Protein AF-J9EAY8-F1 (afdb_monomer_lite)

Organism: Wuchereria bancrofti (NCBI:txid6293)

Sequence (145 aa):
MPLPLFGKSHKSPPDIVKNLKDSLTQLEKLERGDKKNEKVAEEVSKSLQAIKSIIYGQESQEPHLEQVAQLAQESYNSSILPMLIQNLIKLDFEAKKDVAQIFNNLLRRQIGTRSPTVEYVHTRPQILEALVKGLASDVYLVKQY

Secondary structure (DSSP, 8-state):
-PPP--------HHHHHHHHHHHHHHHHHSPTT-HHHHHHHHHHHHHHHHHHHHHH-BTTB---HHHHHHHHHHHHHTTHHHHHHHHGGGS-HHHHHHHHHHHHHHHH--BTTB-HHHHHHHT-THHHHHHHHHHHHHHHHHTT-

InterPro domains:
  IPR011989 Armadillo-like helical [G3DSA:1.25.10.10] (3-142)
  IPR013878 Mo25-like [PF08569] (5-137)
  IPR013878 Mo25-like [PTHR10182] (1-136)
  IPR016024 Armadillo-type fold [SSF48371] (11-137)

pLDDT: mean 83.82, std 15.69, range [39.22, 96.5]

Radius of gyration: 16.79 Å; chains: 1; bounding box: 55×50×38 Å

Foldseek 3Di:
DDDDPPDDPLQALLRLLVQLLVLLVVLVPDDPPPPVLVVSLVSNLVSLVSLCCQLQPDPPDGHDPVSPVVNLVSCLVSVVLQSCLVSVVSHDPVSNVSSVVSLVSLQPDDDVPDNVSVVSCVVPVVSVVSVVVVVVVVVVVVVVD

Structure (mmCIF, N/CA/C/O backbone):
data_AF-J9EAY8-F1
#
_entry.id   AF-J9EAY8-F1
#
loop_
_atom_site.group_PDB
_atom_site.id
_atom_site.type_symbol
_atom_site.label_atom_id
_atom_site.label_alt_id
_atom_site.label_comp_id
_atom_site.label_asym_id
_atom_site.label_entity_id
_atom_site.label_seq_id
_atom_site.pdbx_PDB_ins_code
_atom_site.Cartn_x
_atom_site.Cartn_y
_atom_site.Cartn_z
_atom_site.occupancy
_atom_site.B_iso_or_equiv
_atom_site.auth_seq_id
_atom_site.auth_comp_id
_atom_site.auth_asym_id
_atom_site.auth_atom_id
_atom_site.pdbx_PDB_model_num
ATOM 1 N N . MET A 1 1 ? 22.462 34.958 6.069 1.00 42.91 1 MET A N 1
ATOM 2 C CA . MET A 1 1 ? 21.817 33.862 6.825 1.00 42.91 1 MET A CA 1
ATOM 3 C C . MET A 1 1 ? 20.686 33.317 5.969 1.00 42.91 1 MET A C 1
ATOM 5 O O . MET A 1 1 ? 19.842 34.129 5.606 1.00 42.91 1 MET A O 1
ATOM 9 N N . PRO A 1 2 ? 20.659 32.034 5.572 1.00 49.31 2 PRO A N 1
ATOM 10 C CA . PRO A 1 2 ? 19.487 31.502 4.897 1.00 49.31 2 PRO A CA 1
ATOM 11 C C . PRO A 1 2 ? 18.395 31.200 5.934 1.00 49.31 2 PRO A C 1
ATOM 13 O O . PRO A 1 2 ? 18.673 30.696 7.021 1.00 49.31 2 PRO A O 1
ATOM 16 N N . LEU A 1 3 ? 17.167 31.586 5.594 1.00 44.06 3 LEU A N 1
ATOM 17 C CA . LEU A 1 3 ? 15.944 31.369 6.366 1.00 44.06 3 LEU A CA 1
ATOM 18 C C . LEU A 1 3 ? 15.599 29.867 6.449 1.00 44.06 3 LEU A C 1
ATOM 20 O O . LEU A 1 3 ? 15.957 29.116 5.538 1.00 44.06 3 LEU A O 1
ATOM 24 N N . PRO A 1 4 ? 14.874 29.416 7.490 1.00 47.62 4 PRO A N 1
ATOM 25 C CA . PRO A 1 4 ? 14.458 28.026 7.598 1.00 47.62 4 PRO A CA 1
ATOM 26 C C . PRO A 1 4 ? 13.409 27.709 6.528 1.00 47.62 4 PRO A C 1
ATOM 28 O O . PRO A 1 4 ? 12.309 28.263 6.523 1.00 47.62 4 PRO A O 1
ATOM 31 N N . LEU A 1 5 ? 13.754 26.794 5.623 1.00 48.00 5 LEU A N 1
ATOM 32 C CA . LEU A 1 5 ? 12.827 26.192 4.672 1.00 48.00 5 LEU A CA 1
ATOM 33 C C . LEU A 1 5 ? 11.891 25.247 5.436 1.00 48.00 5 LEU A C 1
ATOM 35 O O . LEU A 1 5 ? 12.209 24.078 5.645 1.00 48.00 5 LEU A O 1
ATOM 39 N N . PHE A 1 6 ? 10.716 25.737 5.830 1.00 50.56 6 PHE A N 1
ATOM 40 C CA . PHE A 1 6 ? 9.579 24.883 6.180 1.00 50.56 6 PHE A CA 1
ATOM 41 C C . PHE A 1 6 ? 9.023 24.234 4.901 1.00 50.56 6 PHE A C 1
ATOM 43 O O . PHE A 1 6 ? 7.939 24.559 4.421 1.00 50.56 6 PHE A O 1
ATOM 50 N N . GLY A 1 7 ? 9.803 23.331 4.307 1.00 40.72 7 GLY A N 1
ATOM 51 C CA . GLY A 1 7 ? 9.331 22.424 3.272 1.00 40.72 7 GLY A CA 1
ATOM 52 C C . GLY A 1 7 ? 8.513 21.321 3.932 1.00 40.72 7 GLY A C 1
ATOM 53 O O . GLY A 1 7 ? 8.999 20.658 4.847 1.00 40.72 7 GLY A O 1
ATOM 54 N N . LYS A 1 8 ? 7.266 21.133 3.487 1.00 48.69 8 LYS A N 1
ATOM 55 C CA . LYS A 1 8 ? 6.441 19.961 3.817 1.00 48.69 8 LYS A CA 1
ATOM 56 C C . LYS A 1 8 ? 7.335 18.719 3.732 1.00 48.69 8 LYS A C 1
ATOM 58 O O . LYS A 1 8 ? 7.921 18.485 2.682 1.00 48.69 8 LYS A O 1
ATOM 63 N N . SER A 1 9 ? 7.489 17.983 4.834 1.00 46.47 9 SER A N 1
ATOM 64 C CA . SER A 1 9 ? 8.335 16.785 4.889 1.00 46.47 9 SER A CA 1
ATOM 65 C C . SER A 1 9 ? 7.990 15.864 3.712 1.00 46.47 9 SER A C 1
ATOM 67 O O . SER A 1 9 ? 6.915 15.262 3.686 1.00 46.47 9 SER A O 1
ATOM 69 N N . HIS A 1 10 ? 8.872 15.802 2.710 1.00 61.12 10 HIS A N 1
ATOM 70 C CA . HIS A 1 10 ? 8.763 14.850 1.611 1.00 61.12 10 HIS A CA 1
ATOM 71 C C . HIS A 1 10 ? 9.102 13.480 2.193 1.00 61.12 10 HIS A C 1
ATOM 73 O O . HIS A 1 10 ? 10.269 13.113 2.317 1.00 61.12 10 HIS A O 1
ATOM 79 N N . LYS A 1 11 ? 8.075 12.751 2.635 1.00 78.38 11 LYS A N 1
ATOM 80 C CA . LYS A 1 11 ? 8.241 11.377 3.108 1.00 78.38 11 LYS A CA 1
ATOM 81 C C . LYS A 1 11 ? 8.696 10.505 1.941 1.00 78.38 11 LYS A C 1
ATOM 83 O O . LYS A 1 11 ? 8.137 10.599 0.848 1.00 78.38 11 LYS A O 1
ATOM 88 N N . SER A 1 12 ? 9.702 9.667 2.174 1.00 89.81 12 SER A N 1
ATOM 89 C CA . SER A 1 12 ? 10.170 8.720 1.164 1.00 89.81 12 SER A CA 1
ATOM 90 C C . SER A 1 12 ? 9.121 7.617 0.926 1.00 89.81 12 SER A C 1
ATOM 92 O O . SER A 1 12 ? 8.299 7.361 1.814 1.00 89.81 12 SER A O 1
ATOM 94 N N . PRO A 1 13 ? 9.119 6.931 -0.235 1.00 93.00 13 PRO A N 1
ATOM 95 C CA . PRO A 1 13 ? 8.199 5.818 -0.467 1.00 93.00 13 PRO A CA 1
ATOM 96 C C . PRO A 1 13 ? 8.237 4.733 0.630 1.00 93.00 13 PRO A C 1
ATOM 98 O O . PRO A 1 13 ? 7.159 4.335 1.080 1.00 93.00 13 PRO A O 1
ATOM 101 N N . PRO A 1 14 ? 9.413 4.302 1.141 1.00 93.50 14 PRO A N 1
ATOM 102 C CA . PRO A 1 14 ? 9.484 3.382 2.278 1.00 93.50 14 PRO A CA 1
ATOM 103 C C . PRO A 1 14 ? 8.800 3.913 3.542 1.00 93.50 14 PRO A C 1
ATOM 105 O O . PRO A 1 14 ? 8.065 3.174 4.196 1.00 93.50 14 PRO A O 1
ATOM 108 N N . ASP A 1 15 ? 8.979 5.197 3.870 1.00 94.19 15 ASP A N 1
ATOM 109 C CA . ASP A 1 15 ? 8.344 5.798 5.049 1.00 94.19 15 ASP A CA 1
ATOM 110 C C . ASP A 1 15 ? 6.821 5.834 4.911 1.00 94.19 15 ASP A C 1
ATOM 112 O O . ASP A 1 15 ? 6.093 5.606 5.878 1.00 94.19 15 ASP A O 1
ATOM 116 N N . ILE A 1 16 ? 6.321 6.129 3.708 1.00 94.75 16 ILE A N 1
ATOM 117 C CA . ILE A 1 16 ? 4.883 6.142 3.423 1.00 94.75 16 ILE A CA 1
ATOM 118 C C . ILE A 1 16 ? 4.308 4.732 3.566 1.00 94.75 16 ILE A C 1
ATOM 120 O O . ILE A 1 16 ? 3.293 4.560 4.239 1.00 94.75 16 ILE A O 1
ATOM 124 N N . VAL A 1 17 ? 4.973 3.724 2.995 1.00 95.94 17 VAL A N 1
ATOM 125 C CA . VAL A 1 17 ? 4.545 2.320 3.091 1.00 95.94 17 VAL A CA 1
ATOM 126 C C . VAL A 1 17 ? 4.564 1.831 4.535 1.00 95.94 17 VAL A C 1
ATOM 128 O O . VAL A 1 17 ? 3.608 1.192 4.972 1.00 95.94 17 VAL A O 1
ATOM 131 N N . LYS A 1 18 ? 5.607 2.168 5.296 1.00 95.44 18 LYS A N 1
ATOM 132 C CA . LYS A 1 18 ? 5.701 1.828 6.717 1.00 95.44 18 LYS A CA 1
ATO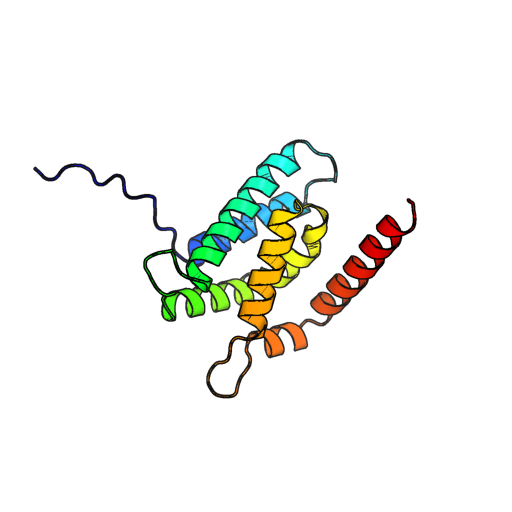M 133 C C . LYS A 1 18 ? 4.561 2.454 7.520 1.00 95.44 18 LYS A C 1
ATOM 135 O O . LYS A 1 18 ? 3.861 1.734 8.224 1.00 95.44 18 LYS A O 1
ATOM 140 N N . ASN A 1 19 ? 4.329 3.758 7.359 1.00 95.25 19 ASN A N 1
ATOM 141 C CA . ASN A 1 19 ? 3.233 4.450 8.045 1.00 95.25 19 ASN A CA 1
ATOM 142 C C . ASN A 1 19 ? 1.876 3.829 7.692 1.00 95.25 19 ASN A C 1
ATOM 144 O O . ASN A 1 19 ? 1.075 3.557 8.580 1.00 95.25 19 ASN A O 1
ATOM 148 N N . LEU A 1 20 ? 1.640 3.543 6.406 1.00 96.50 20 LEU A N 1
ATOM 149 C CA . LEU A 1 20 ? 0.414 2.891 5.960 1.00 96.50 20 LEU A CA 1
ATOM 150 C C . LEU A 1 20 ? 0.243 1.510 6.605 1.00 96.50 20 LEU A C 1
ATOM 152 O O . LEU A 1 20 ? -0.845 1.186 7.075 1.00 96.50 20 LEU A O 1
ATOM 156 N N . LYS A 1 21 ? 1.306 0.701 6.657 1.00 96.44 21 LYS A N 1
ATOM 157 C CA . LYS A 1 21 ? 1.283 -0.616 7.305 1.00 96.44 21 LYS A CA 1
ATOM 158 C C . LYS A 1 21 ? 0.926 -0.513 8.784 1.00 96.44 21 LYS A C 1
ATOM 160 O O . LYS A 1 21 ? 0.098 -1.289 9.265 1.00 96.44 21 LYS A O 1
ATOM 165 N N . ASP A 1 22 ? 1.534 0.431 9.494 1.00 96.06 22 ASP A N 1
ATOM 166 C CA . ASP A 1 22 ? 1.299 0.636 10.921 1.00 96.06 22 ASP A CA 1
ATOM 167 C C . ASP A 1 22 ? -0.158 1.051 11.174 1.00 96.06 22 ASP A C 1
ATOM 169 O O . ASP A 1 22 ? -0.823 0.448 12.021 1.00 96.06 22 ASP A O 1
ATOM 173 N N . SER A 1 23 ? -0.697 1.993 10.390 1.00 95.75 23 SER A N 1
ATOM 174 C CA . SER A 1 23 ? -2.107 2.397 10.483 1.00 95.75 23 SER A CA 1
ATOM 175 C C . SER A 1 23 ? -3.060 1.253 10.114 1.00 95.75 23 SER A C 1
ATOM 177 O O . SER A 1 23 ? -4.040 1.036 10.819 1.00 95.75 23 SER A O 1
ATOM 179 N N . LEU A 1 24 ? -2.770 0.452 9.081 1.00 95.00 24 LEU A N 1
ATOM 180 C CA . LEU A 1 24 ? -3.599 -0.709 8.719 1.00 95.00 24 LEU A CA 1
ATOM 181 C C . LEU A 1 24 ? -3.586 -1.799 9.795 1.00 95.00 24 LEU A C 1
ATOM 183 O O . LEU A 1 24 ? -4.626 -2.378 10.092 1.00 95.00 24 LEU A O 1
ATOM 187 N N . THR A 1 25 ? -2.433 -2.046 10.417 1.00 94.69 25 THR A N 1
ATOM 188 C CA . THR A 1 25 ? -2.302 -3.013 11.519 1.00 94.69 25 THR A CA 1
ATOM 189 C C . THR A 1 25 ? -3.087 -2.559 12.749 1.00 94.69 25 THR A C 1
ATOM 191 O O . THR A 1 25 ? -3.672 -3.372 13.464 1.00 94.69 25 THR A O 1
ATOM 194 N N . GLN A 1 26 ? -3.105 -1.253 13.024 1.00 93.94 26 GLN A N 1
ATOM 195 C CA . GLN A 1 26 ? -3.944 -0.694 14.082 1.00 93.94 26 GLN A CA 1
ATOM 196 C C . GLN A 1 26 ? -5.425 -0.814 13.724 1.00 93.94 26 GLN A C 1
ATOM 198 O O . GLN A 1 26 ? -6.208 -1.276 14.549 1.00 93.94 26 GLN A O 1
ATOM 203 N N . LEU A 1 27 ? -5.791 -0.463 12.490 1.00 92.44 27 LEU A N 1
ATOM 204 C CA . LEU A 1 27 ? -7.166 -0.518 12.0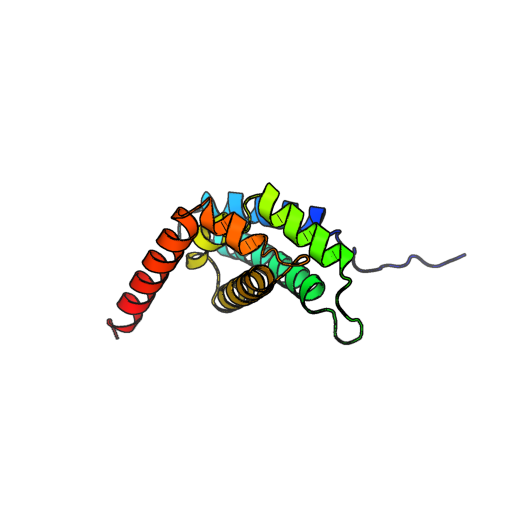04 1.00 92.44 27 LEU A CA 1
ATOM 205 C C . LEU A 1 27 ? -7.730 -1.941 12.051 1.00 92.44 27 LEU A C 1
ATOM 207 O O . LEU A 1 27 ? -8.898 -2.126 12.381 1.00 92.44 27 LEU A O 1
ATOM 211 N N . GLU A 1 28 ? -6.906 -2.954 11.781 1.00 90.19 28 GLU A N 1
ATOM 212 C CA . GLU A 1 28 ? -7.288 -4.364 11.860 1.00 90.19 28 GLU A CA 1
ATOM 213 C C . GLU A 1 28 ? -7.744 -4.756 13.273 1.00 90.19 28 GLU A C 1
ATOM 215 O O . GLU A 1 28 ? -8.783 -5.402 13.416 1.00 90.19 28 GLU A O 1
ATOM 220 N N . LYS A 1 29 ? -7.025 -4.295 14.306 1.00 90.00 29 LYS A N 1
ATOM 221 C CA . LYS A 1 29 ? -7.287 -4.606 15.724 1.00 90.00 29 LYS A CA 1
ATOM 222 C C . LYS A 1 29 ? -8.528 -3.924 16.294 1.00 90.00 29 LYS A C 1
ATOM 224 O O . LYS A 1 29 ? -9.001 -4.328 17.351 1.00 90.00 29 LYS A O 1
ATOM 229 N N . LEU A 1 30 ? -9.019 -2.874 15.641 1.00 89.00 30 LEU A N 1
ATOM 230 C CA . LEU A 1 30 ? -10.184 -2.127 16.099 1.00 89.00 30 LEU A CA 1
ATOM 231 C C . LEU A 1 30 ? -11.486 -2.773 15.605 1.00 89.00 30 LEU A C 1
ATOM 233 O O . LEU A 1 30 ? -11.596 -3.218 14.455 1.00 89.00 30 LEU A O 1
ATOM 237 N N . GLU A 1 31 ? -12.499 -2.800 16.467 1.00 82.75 31 GLU A N 1
ATOM 238 C CA . GLU A 1 31 ? -13.844 -3.252 16.105 1.00 82.75 31 GLU A CA 1
ATOM 239 C C . GLU A 1 31 ? -14.597 -2.173 15.322 1.00 82.75 31 GLU A C 1
ATOM 241 O O . GLU A 1 31 ? -14.328 -0.977 15.449 1.00 82.75 31 GLU A O 1
ATOM 246 N N . ARG A 1 32 ? -15.563 -2.576 14.488 1.00 71.94 32 ARG A N 1
ATOM 247 C CA . ARG A 1 32 ? -16.406 -1.620 13.754 1.00 71.94 32 ARG A CA 1
ATOM 248 C C . ARG A 1 32 ? -17.187 -0.741 14.739 1.00 71.94 32 ARG A C 1
ATOM 250 O O . ARG A 1 32 ? -17.825 -1.256 15.646 1.00 71.94 32 ARG A O 1
ATOM 257 N N . GLY A 1 33 ? -17.175 0.572 14.510 1.00 71.19 33 GLY A N 1
ATOM 258 C CA . GLY A 1 33 ? -17.872 1.550 15.356 1.00 71.19 33 GLY A CA 1
ATOM 259 C C . GLY A 1 33 ? -17.043 2.136 16.505 1.00 71.19 33 GLY A C 1
ATOM 260 O O . GLY A 1 33 ? -17.524 3.043 17.179 1.00 71.19 33 GLY A O 1
ATOM 261 N N . ASP A 1 34 ? -15.797 1.691 16.714 1.00 82.94 34 ASP A N 1
ATOM 262 C CA . ASP A 1 34 ? -14.885 2.367 17.646 1.00 82.94 34 ASP A CA 1
ATOM 263 C C . ASP A 1 34 ? -14.556 3.779 17.127 1.00 82.94 34 ASP A C 1
ATOM 265 O O . ASP A 1 34 ? -14.132 3.936 15.981 1.00 82.94 34 ASP A O 1
ATOM 269 N N . LYS A 1 35 ? -14.692 4.810 17.972 1.00 82.19 35 LYS A N 1
ATOM 270 C CA . LYS A 1 35 ? -14.307 6.197 17.644 1.00 82.19 35 LYS A CA 1
ATOM 271 C C . LYS A 1 35 ? -12.844 6.312 17.208 1.00 82.19 35 LYS A C 1
ATOM 273 O O . LYS A 1 35 ? -12.493 7.210 16.448 1.00 82.19 35 LYS A O 1
ATOM 278 N N . LYS A 1 36 ? -11.972 5.409 17.668 1.00 86.56 36 LYS A N 1
ATOM 279 C CA . LYS A 1 36 ? -10.570 5.365 17.234 1.00 86.56 36 LYS A CA 1
ATOM 280 C C . LYS A 1 36 ? -10.420 4.971 15.763 1.00 86.56 36 LYS A C 1
ATOM 282 O O . LYS A 1 36 ? -9.422 5.368 15.164 1.00 86.56 36 LYS A O 1
ATOM 287 N N . ASN A 1 37 ? -11.389 4.260 15.170 1.00 87.44 37 ASN A N 1
ATOM 288 C CA . ASN A 1 37 ? -11.344 3.906 13.748 1.00 87.44 37 ASN A CA 1
ATOM 289 C C . ASN A 1 37 ? -11.277 5.139 12.868 1.00 87.44 37 ASN A C 1
ATOM 291 O O . ASN A 1 37 ? -10.488 5.141 11.938 1.00 87.44 37 ASN A O 1
ATOM 295 N N . GLU A 1 38 ? -12.077 6.170 13.152 1.00 87.38 38 GLU A N 1
ATOM 296 C CA . GLU A 1 38 ? -12.140 7.373 12.314 1.00 87.38 38 GLU A CA 1
ATOM 297 C C . GLU A 1 38 ? -10.764 8.032 12.214 1.00 87.38 38 GLU A C 1
ATOM 299 O O . GLU A 1 38 ? -10.288 8.334 11.122 1.00 87.38 38 GLU A O 1
ATOM 304 N N . LYS A 1 39 ? -10.069 8.147 13.350 1.00 90.44 39 LYS A N 1
ATOM 305 C CA . LYS A 1 39 ? -8.726 8.724 13.402 1.00 90.44 39 LYS A CA 1
ATOM 306 C C . LYS A 1 39 ? -7.697 7.877 12.646 1.00 90.44 39 LYS A C 1
ATOM 308 O O . LYS A 1 39 ? -6.904 8.420 11.884 1.00 90.44 39 LYS A O 1
ATOM 313 N N . VAL A 1 40 ? -7.696 6.558 12.847 1.00 93.94 40 VAL A N 1
ATOM 314 C CA . VAL A 1 40 ? -6.742 5.663 12.167 1.00 93.94 40 VAL A CA 1
ATOM 315 C C . VAL A 1 40 ? -7.048 5.572 10.665 1.00 93.94 40 VAL A C 1
ATOM 317 O O . VAL A 1 40 ? -6.132 5.567 9.846 1.00 93.94 40 VAL A O 1
ATOM 320 N N . ALA A 1 41 ? -8.325 5.558 10.280 1.00 91.69 41 ALA A N 1
ATOM 321 C CA . ALA A 1 41 ? -8.756 5.599 8.887 1.00 91.69 41 ALA A CA 1
ATOM 322 C C . ALA A 1 41 ? -8.328 6.906 8.204 1.00 91.69 41 ALA A C 1
ATOM 324 O O . ALA A 1 41 ? -7.855 6.860 7.073 1.00 91.69 41 ALA A O 1
ATOM 325 N N . GLU A 1 42 ? -8.381 8.049 8.894 1.00 92.62 42 GLU A N 1
ATOM 326 C CA . GLU A 1 42 ? -7.864 9.318 8.367 1.00 92.62 42 GLU A CA 1
ATOM 327 C C . GLU A 1 42 ? -6.348 9.253 8.084 1.00 92.62 42 GLU A C 1
ATOM 329 O O . GLU A 1 42 ? -5.868 9.787 7.080 1.00 92.62 42 GLU A O 1
ATOM 334 N N . GLU A 1 43 ? -5.570 8.571 8.932 1.00 94.31 43 GLU A N 1
ATOM 335 C CA . GLU A 1 43 ? -4.136 8.338 8.698 1.00 94.31 43 GLU A CA 1
ATOM 336 C C . GLU A 1 43 ? -3.880 7.431 7.485 1.00 94.31 43 GLU A C 1
ATOM 338 O O . GLU A 1 43 ? -2.959 7.692 6.695 1.00 94.31 43 GLU A O 1
ATOM 343 N N . VAL A 1 44 ? -4.721 6.407 7.293 1.00 96.06 44 VAL A N 1
ATOM 344 C CA . VAL A 1 44 ? -4.713 5.581 6.078 1.00 96.06 44 VAL A CA 1
ATOM 345 C C . VAL A 1 44 ? -5.005 6.453 4.857 1.00 96.06 44 VAL A C 1
ATOM 347 O O . VAL A 1 44 ? -4.207 6.446 3.921 1.00 96.06 44 VAL A O 1
ATOM 350 N N . SER A 1 45 ? -6.060 7.273 4.883 1.00 95.12 45 SER A N 1
ATOM 351 C CA . SER A 1 45 ? -6.425 8.177 3.783 1.00 95.12 45 SER A CA 1
ATOM 352 C C . SER A 1 45 ? -5.290 9.142 3.425 1.00 95.12 45 SER A C 1
ATOM 354 O O . SER A 1 45 ? -4.942 9.281 2.253 1.00 95.12 45 SER A O 1
ATOM 356 N N . LYS A 1 46 ? -4.620 9.744 4.416 1.00 95.06 46 LYS A N 1
ATOM 357 C CA . LYS A 1 46 ? -3.443 10.607 4.180 1.00 95.06 46 LYS A CA 1
ATOM 358 C C . LYS A 1 46 ? -2.303 9.859 3.490 1.00 95.06 46 LYS A C 1
ATOM 360 O O . LYS A 1 46 ? -1.653 10.406 2.599 1.00 95.06 46 LYS A O 1
ATOM 365 N N . SER A 1 47 ? -2.062 8.614 3.889 1.00 95.81 47 SER A N 1
ATOM 366 C CA . SER A 1 47 ? -1.024 7.777 3.284 1.00 95.81 47 SER A CA 1
ATOM 367 C C . SER A 1 47 ? -1.388 7.373 1.851 1.00 95.81 47 SER A C 1
ATOM 369 O O . SER A 1 47 ? -0.535 7.442 0.971 1.00 95.81 47 SER A O 1
ATOM 371 N N . LEU A 1 48 ? -2.655 7.034 1.584 1.00 95.94 48 LEU A N 1
ATOM 372 C CA . LEU A 1 48 ? -3.154 6.733 0.236 1.00 95.94 48 LEU A CA 1
ATOM 373 C C . LEU A 1 48 ? -3.016 7.936 -0.704 1.00 95.94 48 LEU A C 1
ATOM 375 O O . LEU A 1 48 ? -2.568 7.782 -1.838 1.00 95.94 48 LEU A O 1
ATOM 379 N N . GLN A 1 49 ? -3.315 9.142 -0.223 1.00 94.38 49 GLN A N 1
ATOM 380 C CA . GLN A 1 49 ? -3.124 10.371 -0.995 1.00 94.38 49 GLN A CA 1
ATOM 381 C C . GLN A 1 49 ? -1.644 10.615 -1.317 1.00 94.38 49 GLN A C 1
ATOM 383 O O . GLN A 1 49 ? -1.306 10.904 -2.462 1.00 94.38 49 GLN A O 1
ATOM 388 N N . ALA A 1 50 ? -0.740 10.412 -0.352 1.00 93.31 50 ALA A N 1
ATOM 389 C CA . ALA A 1 50 ? 0.700 10.511 -0.601 1.00 93.31 50 ALA A CA 1
ATOM 390 C C . ALA A 1 50 ? 1.182 9.487 -1.646 1.00 93.31 50 ALA A C 1
ATOM 392 O O . ALA A 1 50 ? 1.979 9.821 -2.522 1.00 93.31 50 ALA A O 1
ATOM 393 N N . ILE A 1 51 ? 0.659 8.258 -1.592 1.00 94.44 51 ILE A N 1
ATOM 394 C CA . ILE A 1 51 ? 0.921 7.219 -2.593 1.00 94.44 51 ILE A CA 1
ATOM 395 C C . ILE A 1 51 ? 0.424 7.651 -3.977 1.00 94.44 51 ILE A C 1
ATOM 397 O O . ILE A 1 51 ? 1.163 7.531 -4.954 1.00 94.44 51 ILE A O 1
ATOM 401 N N . LYS A 1 52 ? -0.800 8.181 -4.076 1.00 93.19 52 LYS A N 1
ATOM 402 C CA . LYS A 1 52 ? -1.349 8.676 -5.344 1.00 93.19 52 LYS A CA 1
ATOM 403 C C . LYS A 1 52 ? -0.482 9.767 -5.948 1.00 93.19 52 LYS A C 1
ATOM 405 O O . LYS A 1 52 ? -0.202 9.692 -7.137 1.00 93.19 52 LYS A O 1
ATOM 410 N N . SER A 1 53 ? -0.013 10.719 -5.147 1.00 91.19 53 SER A N 1
ATOM 411 C CA . SER A 1 53 ? 0.874 11.778 -5.638 1.00 91.19 53 SER A CA 1
ATOM 412 C C . SER A 1 53 ? 2.191 11.235 -6.202 1.00 91.19 53 SER A C 1
ATOM 414 O O . SER A 1 53 ? 2.741 11.825 -7.124 1.00 91.19 53 SER A O 1
ATOM 416 N N . ILE A 1 54 ? 2.698 10.107 -5.688 1.00 91.62 54 ILE A N 1
ATOM 417 C CA . ILE A 1 54 ? 3.882 9.436 -6.253 1.00 91.62 54 ILE A CA 1
ATOM 418 C C . ILE A 1 54 ? 3.535 8.728 -7.566 1.00 91.62 54 ILE A C 1
ATOM 420 O O . ILE A 1 54 ? 4.297 8.802 -8.524 1.00 91.62 54 ILE A O 1
ATOM 424 N N . ILE A 1 55 ? 2.399 8.029 -7.613 1.00 91.25 55 ILE A N 1
ATOM 425 C CA . ILE A 1 55 ? 1.992 7.204 -8.759 1.00 91.25 55 ILE A CA 1
ATOM 426 C C . ILE A 1 55 ? 1.535 8.045 -9.957 1.00 91.25 55 ILE A C 1
ATOM 428 O O . ILE A 1 55 ? 1.846 7.708 -11.098 1.00 91.25 55 ILE A O 1
ATOM 432 N N . TYR A 1 56 ? 0.772 9.106 -9.705 1.00 89.19 56 TYR A N 1
ATOM 433 C CA . TYR A 1 56 ? 0.149 9.941 -10.733 1.00 89.19 56 TYR A CA 1
ATOM 434 C C . TYR A 1 56 ? 0.885 11.263 -10.964 1.00 89.19 56 TYR A C 1
ATOM 436 O O . TYR A 1 56 ? 0.562 11.973 -11.912 1.00 89.19 56 TYR A O 1
ATOM 444 N N . GLY A 1 57 ? 1.880 11.577 -10.133 1.00 83.81 57 GLY A N 1
ATOM 445 C CA . GLY A 1 57 ? 2.529 12.880 -10.132 1.00 83.81 57 GLY A CA 1
ATOM 446 C C . GLY A 1 57 ? 1.701 13.940 -9.404 1.00 83.81 57 GLY A C 1
ATOM 447 O O . GLY A 1 57 ? 0.619 13.681 -8.871 1.00 83.81 57 GLY A O 1
ATOM 448 N N . GLN A 1 58 ? 2.242 15.152 -9.362 1.00 79.38 58 GLN A N 1
ATOM 449 C CA . GLN A 1 58 ? 1.557 16.344 -8.859 1.00 79.38 58 GLN A CA 1
ATOM 450 C C . GLN A 1 58 ? 1.242 17.275 -10.036 1.00 79.38 58 GLN A C 1
ATOM 452 O O . GLN A 1 58 ? 1.790 17.093 -11.118 1.00 79.38 58 GLN A O 1
ATOM 457 N N . GLU A 1 59 ? 0.389 18.286 -9.836 1.00 69.94 59 GLU A N 1
ATOM 458 C CA . GLU A 1 59 ? -0.112 19.182 -10.903 1.00 69.94 59 GLU A CA 1
ATOM 459 C C . GLU A 1 59 ? 0.979 19.787 -11.812 1.00 69.94 59 GLU A C 1
ATOM 461 O O . GLU A 1 59 ? 0.694 20.169 -12.943 1.00 69.94 59 GLU A O 1
ATOM 466 N N . SER A 1 60 ? 2.227 19.856 -11.343 1.00 70.06 60 SER A N 1
ATOM 467 C CA . SER A 1 60 ? 3.373 20.423 -12.058 1.00 70.06 60 SER A CA 1
ATOM 468 C C . SER A 1 60 ? 4.539 19.454 -12.301 1.00 70.06 60 SER A C 1
ATOM 470 O O . SER A 1 60 ? 5.555 19.874 -12.856 1.00 70.06 60 SER A O 1
ATOM 472 N N . GLN A 1 61 ? 4.439 18.181 -11.897 1.00 74.50 61 GLN A N 1
ATOM 473 C CA . GLN A 1 61 ? 5.524 17.201 -12.036 1.00 74.50 61 GLN A CA 1
ATOM 474 C C . GLN A 1 61 ? 5.005 15.800 -12.355 1.00 74.50 61 GLN A C 1
ATOM 476 O O . GLN A 1 61 ? 4.202 15.235 -11.610 1.00 74.50 61 GLN A O 1
ATOM 481 N N . GLU A 1 62 ? 5.539 15.220 -13.431 1.00 78.56 62 GLU A N 1
ATOM 482 C CA . GLU A 1 62 ? 5.331 13.815 -13.778 1.00 78.56 62 GLU A CA 1
ATOM 483 C C . GLU A 1 62 ? 5.853 12.873 -12.676 1.00 78.56 62 GLU A C 1
ATOM 485 O O . GLU A 1 62 ? 6.808 13.207 -11.964 1.00 78.56 62 GLU A O 1
ATOM 490 N N . PRO A 1 63 ? 5.249 11.680 -12.521 1.00 83.06 63 PRO A N 1
ATOM 491 C CA . PRO A 1 63 ? 5.681 10.710 -11.525 1.00 83.06 63 PRO A CA 1
ATOM 492 C C . PRO A 1 63 ? 7.117 10.241 -11.783 1.00 83.06 63 PRO A C 1
ATOM 494 O O . PRO A 1 63 ? 7.463 9.766 -12.866 1.00 83.06 63 PRO A O 1
ATOM 497 N N . HIS A 1 64 ? 7.958 10.305 -10.750 1.00 84.94 64 HIS A N 1
ATOM 498 C CA . HIS A 1 64 ? 9.334 9.830 -10.845 1.00 84.94 64 HIS A CA 1
ATOM 499 C C . HIS A 1 64 ? 9.371 8.294 -10.842 1.00 84.94 64 HIS A C 1
ATOM 501 O O . HIS A 1 64 ? 9.078 7.655 -9.828 1.00 84.94 64 HIS A O 1
ATOM 507 N N . LEU A 1 65 ? 9.774 7.687 -11.963 1.00 86.75 65 LEU A N 1
ATOM 508 C CA . LEU A 1 65 ? 9.727 6.231 -12.171 1.00 86.75 65 LEU A CA 1
ATOM 509 C C . LEU A 1 65 ? 10.440 5.426 -11.073 1.00 86.75 65 LEU A C 1
ATOM 511 O O . LEU A 1 65 ? 9.957 4.366 -10.674 1.00 86.75 65 LEU A O 1
ATOM 515 N N . GLU A 1 66 ? 11.559 5.937 -10.553 1.00 89.94 66 GLU A N 1
ATOM 516 C CA . GLU A 1 66 ? 12.297 5.302 -9.453 1.00 89.94 66 GLU A CA 1
ATOM 517 C C . GLU A 1 66 ? 11.487 5.270 -8.150 1.00 89.94 66 GLU A C 1
ATOM 519 O O . GLU A 1 66 ? 11.438 4.240 -7.480 1.00 89.94 66 GLU A O 1
ATOM 524 N N . GLN A 1 67 ? 10.779 6.356 -7.819 1.00 91.12 67 GLN A N 1
ATOM 525 C CA . GLN A 1 67 ? 9.954 6.416 -6.612 1.00 91.12 67 GLN A CA 1
ATOM 526 C C . GLN A 1 67 ? 8.757 5.473 -6.725 1.00 91.12 67 GLN A C 1
ATOM 528 O O . GLN A 1 67 ? 8.426 4.785 -5.761 1.00 91.12 67 GLN A O 1
ATOM 533 N N . VAL A 1 68 ? 8.150 5.375 -7.913 1.00 92.06 68 VAL A N 1
ATOM 534 C CA . VAL A 1 68 ? 7.077 4.407 -8.191 1.00 92.06 68 VAL A CA 1
ATOM 535 C C . VAL A 1 68 ? 7.595 2.971 -8.080 1.00 92.06 68 VAL A C 1
ATOM 537 O O . VAL A 1 68 ? 6.921 2.110 -7.515 1.00 92.06 68 VAL A O 1
ATOM 540 N N . ALA A 1 69 ? 8.797 2.692 -8.592 1.00 91.81 69 ALA A N 1
ATOM 541 C CA . ALA A 1 69 ? 9.414 1.374 -8.489 1.00 91.81 69 ALA A CA 1
ATOM 542 C C . ALA A 1 69 ? 9.704 0.990 -7.031 1.00 91.81 69 ALA A C 1
ATOM 544 O O . ALA A 1 69 ? 9.353 -0.118 -6.618 1.00 91.81 69 ALA A O 1
ATOM 545 N N . GLN A 1 70 ? 10.277 1.911 -6.252 1.00 94.31 70 GLN A N 1
ATOM 546 C CA . GLN A 1 70 ? 10.555 1.713 -4.832 1.00 94.31 70 GLN A CA 1
ATOM 547 C C . GLN A 1 70 ? 9.260 1.506 -4.037 1.00 94.31 70 GLN A C 1
ATOM 549 O O . GLN A 1 70 ? 9.149 0.549 -3.275 1.00 94.31 70 GLN A O 1
ATOM 554 N N . LEU A 1 71 ? 8.246 2.341 -4.277 1.00 94.88 71 LEU A N 1
ATOM 555 C CA . LEU A 1 71 ? 6.925 2.213 -3.669 1.00 94.88 71 LEU A CA 1
ATOM 556 C C . LEU A 1 71 ? 6.295 0.841 -3.943 1.00 94.88 71 LEU A C 1
ATOM 558 O O . LEU A 1 71 ? 5.771 0.202 -3.028 1.00 94.88 71 LEU A O 1
ATOM 562 N N . ALA A 1 72 ? 6.321 0.396 -5.201 1.00 93.88 72 ALA A N 1
ATOM 563 C CA . ALA A 1 72 ? 5.767 -0.892 -5.596 1.00 93.88 72 ALA A CA 1
ATOM 564 C C . ALA A 1 72 ? 6.490 -2.040 -4.880 1.00 93.88 72 ALA A C 1
ATOM 566 O O . ALA A 1 72 ? 5.836 -2.903 -4.296 1.00 93.88 72 ALA A O 1
ATOM 567 N N . GLN A 1 73 ? 7.827 -2.017 -4.873 1.00 94.12 73 GLN A N 1
ATOM 568 C CA . GLN A 1 73 ? 8.639 -3.030 -4.200 1.00 94.12 73 GLN A CA 1
ATOM 569 C C . GLN A 1 73 ? 8.313 -3.112 -2.704 1.00 94.12 73 GLN A C 1
ATOM 571 O O . GLN A 1 73 ? 8.043 -4.198 -2.188 1.00 94.12 73 GLN A O 1
ATOM 576 N N . GLU A 1 74 ? 8.275 -1.967 -2.023 1.00 95.12 74 GLU A N 1
ATOM 577 C CA . GLU A 1 74 ? 7.950 -1.900 -0.599 1.00 95.12 74 GLU A CA 1
ATOM 578 C C . GLU A 1 74 ? 6.519 -2.363 -0.313 1.00 95.12 74 GLU A C 1
ATOM 580 O O . GLU A 1 74 ? 6.278 -3.079 0.660 1.00 95.12 74 GLU A O 1
ATOM 585 N N . SER A 1 75 ? 5.570 -2.039 -1.195 1.00 93.88 75 SER A N 1
ATOM 586 C CA . SER A 1 75 ? 4.179 -2.487 -1.073 1.00 93.88 75 SER A CA 1
ATOM 587 C C . SER A 1 75 ? 4.054 -4.013 -1.132 1.00 93.88 75 SER A C 1
ATOM 589 O O . SER A 1 75 ? 3.268 -4.591 -0.376 1.00 93.88 75 SER A O 1
ATOM 591 N N . TYR A 1 76 ? 4.842 -4.679 -1.985 1.00 92.94 76 TYR A N 1
ATOM 592 C CA . TYR A 1 76 ? 4.878 -6.143 -2.063 1.00 92.94 76 TYR A CA 1
ATOM 593 C C . TYR A 1 76 ? 5.544 -6.765 -0.836 1.00 92.94 76 TYR A C 1
ATOM 595 O O . TYR A 1 76 ? 4.976 -7.681 -0.236 1.00 92.94 76 TYR A O 1
ATOM 603 N N . ASN A 1 77 ? 6.711 -6.243 -0.441 1.00 93.62 77 ASN A N 1
ATOM 604 C CA . ASN A 1 77 ? 7.477 -6.725 0.712 1.00 93.62 77 ASN A CA 1
ATOM 605 C C . ASN A 1 77 ? 6.673 -6.599 2.013 1.00 93.62 77 ASN A C 1
ATOM 607 O O . ASN A 1 77 ? 6.666 -7.501 2.849 1.00 93.62 77 ASN A O 1
ATOM 611 N N . SER A 1 78 ? 5.947 -5.492 2.162 1.00 93.06 78 SER A N 1
ATOM 612 C CA . SER A 1 78 ? 5.146 -5.193 3.349 1.00 93.06 78 SER A CA 1
ATOM 613 C C . SER A 1 78 ? 3.735 -5.778 3.316 1.00 93.06 78 SER A C 1
ATOM 615 O O . SER A 1 78 ? 3.014 -5.633 4.299 1.00 93.06 78 SER A O 1
ATOM 617 N N . SER A 1 79 ? 3.347 -6.463 2.233 1.00 93.12 79 SER A N 1
ATOM 618 C CA . SER A 1 79 ? 2.000 -7.021 2.037 1.00 93.12 79 SER A CA 1
ATOM 619 C C . SER A 1 79 ? 0.873 -5.990 2.164 1.00 93.12 79 SER A C 1
ATOM 621 O O . SER A 1 79 ? -0.213 -6.292 2.654 1.00 93.12 79 SER A O 1
ATOM 623 N N . ILE A 1 80 ? 1.113 -4.776 1.659 1.00 93.94 80 ILE A N 1
ATOM 624 C CA . ILE A 1 80 ? 0.151 -3.669 1.720 1.00 93.94 80 ILE A CA 1
ATOM 625 C C . ILE A 1 80 ? -1.137 -3.994 0.964 1.00 93.94 80 ILE A C 1
ATOM 627 O O . ILE A 1 80 ? -2.224 -3.742 1.477 1.00 93.94 80 ILE A O 1
ATOM 631 N N . LEU A 1 81 ? -1.039 -4.570 -0.240 1.00 90.94 81 LEU A N 1
ATOM 632 C CA . LEU A 1 81 ? -2.218 -4.834 -1.075 1.00 90.94 81 LEU A CA 1
ATOM 633 C C . LEU A 1 81 ? -3.227 -5.778 -0.386 1.00 90.94 81 LEU A C 1
ATOM 635 O O . LEU A 1 81 ? -4.397 -5.406 -0.301 1.00 90.94 81 LEU A O 1
ATOM 639 N N . PRO A 1 82 ? -2.817 -6.939 0.170 1.00 90.94 82 PRO A N 1
ATOM 640 C CA . PRO A 1 82 ? -3.701 -7.758 0.999 1.00 90.94 82 PRO A CA 1
ATOM 641 C C . PRO A 1 82 ? -4.323 -7.000 2.178 1.00 90.94 82 PRO A C 1
ATOM 643 O O . PRO A 1 82 ? -5.534 -7.082 2.377 1.00 90.94 82 PRO A O 1
ATOM 646 N N . MET A 1 83 ? -3.520 -6.244 2.936 1.00 92.25 83 MET A N 1
ATOM 647 C CA . MET A 1 83 ? -3.991 -5.536 4.134 1.00 92.25 83 MET A CA 1
ATOM 648 C C . MET A 1 83 ? -5.034 -4.463 3.803 1.00 92.25 83 MET A C 1
ATOM 650 O O . MET A 1 83 ? -6.015 -4.313 4.534 1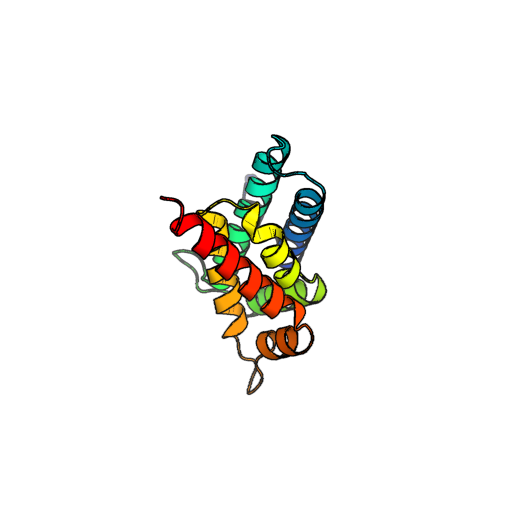.00 92.25 83 MET A O 1
ATOM 654 N N . LEU A 1 84 ? -4.852 -3.738 2.693 1.00 91.75 84 LEU A N 1
ATOM 655 C CA . LEU A 1 84 ? -5.823 -2.760 2.199 1.00 91.75 84 LEU A CA 1
ATOM 656 C C . LEU A 1 84 ? -7.156 -3.421 1.850 1.00 91.75 84 LEU A C 1
ATOM 658 O O . LEU A 1 84 ? -8.207 -2.903 2.212 1.00 91.75 84 LEU A O 1
ATOM 662 N N . ILE A 1 85 ? -7.121 -4.577 1.185 1.00 89.94 85 ILE A N 1
ATOM 663 C CA . ILE A 1 85 ? -8.331 -5.309 0.789 1.00 89.94 85 ILE A CA 1
ATOM 664 C C . ILE A 1 85 ? -9.064 -5.860 2.018 1.00 89.94 85 ILE A C 1
ATOM 666 O O . ILE A 1 85 ? -10.282 -5.734 2.112 1.00 89.94 85 ILE A O 1
ATOM 670 N N . GLN A 1 86 ? -8.336 -6.416 2.988 1.00 88.19 86 GLN A N 1
ATOM 671 C CA . GLN A 1 86 ? -8.918 -6.934 4.232 1.00 88.19 86 GLN A CA 1
ATOM 672 C C . GLN A 1 86 ? -9.589 -5.836 5.067 1.00 88.19 86 GLN A C 1
ATOM 674 O O . GLN A 1 86 ? -10.654 -6.053 5.644 1.00 88.19 86 GLN A O 1
ATOM 679 N N . ASN A 1 87 ? -8.997 -4.640 5.101 1.00 89.12 87 ASN A N 1
ATOM 680 C CA . ASN A 1 87 ? -9.528 -3.504 5.853 1.00 89.12 87 ASN A CA 1
ATOM 681 C C . ASN A 1 87 ? -10.456 -2.601 5.028 1.00 89.12 87 ASN A C 1
ATOM 683 O O . ASN A 1 87 ? -10.976 -1.626 5.566 1.00 89.12 87 ASN A O 1
ATOM 687 N N . LEU A 1 88 ? -10.720 -2.926 3.756 1.00 88.19 88 LEU A N 1
ATOM 688 C CA . LEU A 1 88 ? -11.439 -2.061 2.815 1.00 88.19 88 LEU A CA 1
ATOM 689 C C . LEU A 1 88 ? -12.801 -1.612 3.353 1.00 88.19 88 LEU A C 1
ATOM 691 O O . LEU A 1 88 ? -13.193 -0.461 3.202 1.00 88.19 88 LEU A O 1
ATOM 695 N N . ILE A 1 89 ? -13.508 -2.506 4.044 1.00 84.88 89 ILE A N 1
ATOM 696 C CA . ILE A 1 89 ? -14.831 -2.245 4.623 1.00 84.88 89 ILE A CA 1
ATOM 697 C C . ILE A 1 89 ? -14.824 -1.245 5.792 1.00 84.88 89 ILE A C 1
ATOM 699 O O . ILE A 1 89 ? -15.890 -0.766 6.167 1.00 84.88 89 ILE A O 1
ATOM 703 N N . LYS A 1 90 ? -13.659 -0.996 6.403 1.00 87.38 90 LYS A N 1
ATOM 704 C CA . LYS A 1 90 ? -13.464 -0.046 7.510 1.00 87.38 90 LYS A CA 1
ATOM 705 C C . LYS A 1 90 ? -13.073 1.351 7.010 1.00 87.38 90 LYS A C 1
ATOM 707 O O . LYS A 1 90 ? -13.031 2.281 7.806 1.00 87.38 90 LYS A O 1
ATOM 712 N N . LEU A 1 91 ? -12.771 1.486 5.719 1.00 89.31 91 LEU A N 1
ATOM 713 C CA . LEU A 1 91 ? -12.406 2.750 5.090 1.00 89.31 91 LEU A CA 1
ATOM 714 C C . LEU A 1 91 ? -13.648 3.500 4.600 1.00 89.31 91 LEU A C 1
ATOM 716 O O . LEU A 1 91 ? -14.673 2.892 4.270 1.00 89.31 91 LEU A O 1
ATOM 720 N N . ASP A 1 92 ? -13.536 4.825 4.523 1.00 89.06 92 ASP A N 1
ATOM 721 C CA . ASP A 1 92 ? -14.564 5.663 3.914 1.00 89.06 92 ASP A CA 1
ATOM 722 C C . ASP A 1 92 ? -14.642 5.456 2.387 1.00 89.06 92 ASP A C 1
ATOM 724 O O . ASP A 1 92 ? -13.835 4.756 1.767 1.00 89.06 92 ASP A O 1
ATOM 728 N N . PHE A 1 93 ? -15.664 6.039 1.764 1.00 86.75 93 PHE A N 1
ATOM 729 C CA . PHE A 1 93 ? -15.911 5.866 0.335 1.00 86.75 93 PHE A CA 1
ATOM 730 C C . PHE A 1 93 ? -14.779 6.400 -0.553 1.00 86.75 93 PHE A C 1
ATOM 732 O O . PHE A 1 93 ? -14.478 5.794 -1.582 1.00 86.75 93 PHE A O 1
ATOM 739 N N . GLU A 1 94 ? -14.143 7.506 -0.172 1.00 90.06 94 GLU A N 1
ATOM 740 C CA . GLU A 1 94 ? -13.099 8.126 -0.987 1.00 90.06 94 GLU A CA 1
ATOM 741 C C . GLU A 1 94 ? -11.791 7.336 -0.883 1.00 90.06 94 GLU A C 1
ATOM 743 O O . GLU A 1 94 ? -11.193 6.986 -1.900 1.00 90.06 94 GLU A O 1
ATOM 748 N N . ALA A 1 95 ? -11.425 6.903 0.322 1.00 92.75 95 ALA A N 1
ATOM 749 C CA . ALA A 1 95 ? -10.307 6.002 0.560 1.00 92.75 95 ALA A CA 1
ATOM 750 C C . ALA A 1 95 ? -10.471 4.673 -0.194 1.00 92.75 95 ALA A C 1
ATOM 752 O O . ALA A 1 95 ? -9.508 4.167 -0.770 1.00 92.75 95 ALA A O 1
ATOM 753 N N . LYS A 1 96 ? -11.689 4.115 -0.274 1.00 92.06 96 LYS A N 1
ATOM 754 C CA . LYS A 1 96 ? -11.960 2.922 -1.099 1.00 92.06 96 LYS A CA 1
ATOM 755 C C . LYS A 1 96 ? -11.667 3.163 -2.584 1.00 92.06 96 LYS A C 1
ATOM 757 O O . LYS A 1 96 ? -11.084 2.289 -3.232 1.00 92.06 96 LYS A O 1
ATOM 762 N N . LYS A 1 97 ? -12.035 4.329 -3.133 1.00 91.75 97 LYS A N 1
ATOM 763 C CA . LYS A 1 97 ? -11.687 4.689 -4.520 1.00 91.75 97 LYS A CA 1
ATO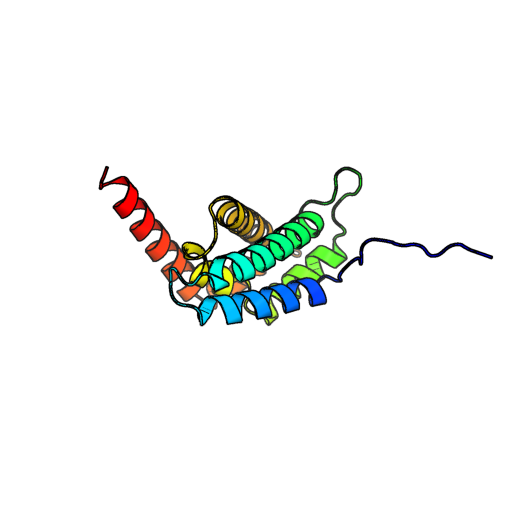M 764 C C . LYS A 1 97 ? -10.182 4.813 -4.699 1.00 91.75 97 LYS A C 1
ATOM 766 O O . LYS A 1 97 ? -9.657 4.296 -5.684 1.00 91.75 97 LYS A O 1
ATOM 771 N N . ASP A 1 98 ? -9.496 5.451 -3.756 1.00 94.19 98 ASP A N 1
ATOM 772 C CA . ASP A 1 98 ? -8.043 5.601 -3.801 1.00 94.19 98 ASP A CA 1
ATOM 773 C C . ASP A 1 98 ? -7.346 4.237 -3.805 1.00 94.19 98 ASP A C 1
ATOM 775 O O . ASP A 1 98 ? -6.474 3.994 -4.639 1.00 94.19 98 ASP A O 1
ATOM 779 N N . VAL A 1 99 ? -7.777 3.306 -2.944 1.00 94.50 99 VAL A N 1
ATOM 780 C CA . VAL A 1 99 ? -7.273 1.924 -2.939 1.00 94.50 99 VAL A CA 1
ATOM 781 C C . VAL A 1 99 ? -7.477 1.262 -4.298 1.00 94.50 99 VAL A C 1
ATOM 783 O O . VAL A 1 99 ? -6.538 0.672 -4.831 1.00 94.50 99 VAL A O 1
ATOM 786 N N . ALA A 1 100 ? -8.669 1.380 -4.890 1.00 91.31 100 ALA A N 1
ATOM 787 C CA . ALA A 1 100 ? -8.948 0.808 -6.204 1.00 91.31 100 ALA A CA 1
ATOM 788 C C . ALA A 1 100 ? -8.056 1.419 -7.299 1.00 91.31 100 ALA A C 1
ATOM 790 O O . ALA A 1 100 ? -7.530 0.693 -8.142 1.00 91.31 100 ALA A O 1
ATOM 791 N N . GLN A 1 101 ? -7.850 2.737 -7.284 1.00 93.19 101 GLN A N 1
ATOM 792 C CA . GLN A 1 101 ? -6.972 3.433 -8.227 1.00 93.19 101 GLN A CA 1
ATOM 793 C C . GLN A 1 101 ? -5.519 2.958 -8.105 1.00 93.19 101 GLN A C 1
ATOM 795 O O . GLN A 1 101 ? -4.920 2.555 -9.104 1.00 93.19 101 GLN A O 1
ATOM 800 N N . ILE A 1 102 ? -4.983 2.927 -6.882 1.00 94.12 102 ILE A N 1
ATOM 801 C CA . ILE A 1 102 ? -3.618 2.472 -6.588 1.00 94.12 102 ILE A CA 1
ATOM 802 C C . ILE A 1 102 ? -3.436 1.010 -7.004 1.00 94.12 102 ILE A C 1
ATOM 804 O O . ILE A 1 102 ? -2.483 0.682 -7.712 1.00 94.12 102 ILE A O 1
ATOM 808 N N . PHE A 1 103 ? -4.365 0.135 -6.609 1.00 93.44 103 PHE A N 1
ATOM 809 C CA . PHE A 1 103 ? -4.319 -1.284 -6.951 1.00 93.44 103 PHE A CA 1
ATOM 810 C C . PHE A 1 103 ? -4.320 -1.487 -8.469 1.00 93.44 103 PHE A C 1
ATOM 812 O O . PHE A 1 103 ? -3.478 -2.213 -8.991 1.00 93.44 103 PHE A O 1
ATOM 819 N N . ASN A 1 104 ? -5.212 -0.803 -9.191 1.00 92.44 104 ASN A N 1
ATOM 820 C CA . ASN A 1 104 ? -5.300 -0.894 -10.647 1.00 92.44 104 ASN A CA 1
ATOM 821 C C . ASN A 1 104 ? -4.053 -0.358 -11.353 1.00 92.44 104 ASN A C 1
ATOM 823 O O . ASN A 1 104 ? -3.642 -0.920 -12.370 1.00 92.44 104 ASN A O 1
ATOM 827 N N . ASN A 1 105 ? -3.453 0.717 -10.838 1.00 93.69 105 ASN A N 1
ATOM 828 C CA . ASN A 1 105 ? -2.219 1.255 -11.394 1.00 93.69 105 ASN A CA 1
ATOM 829 C C . ASN A 1 105 ? -1.069 0.250 -11.257 1.00 93.69 105 ASN A C 1
ATOM 831 O O . ASN A 1 105 ? -0.434 -0.088 -12.256 1.00 93.69 105 ASN A O 1
ATOM 835 N N . LEU A 1 106 ? -0.865 -0.292 -10.051 1.00 93.31 106 LEU A N 1
ATOM 836 C CA . LEU A 1 106 ? 0.152 -1.314 -9.812 1.00 93.31 106 LEU A CA 1
ATOM 837 C C . LEU A 1 106 ? -0.110 -2.552 -10.675 1.00 93.31 106 LEU A C 1
ATOM 839 O O . LEU A 1 106 ? 0.797 -3.016 -11.357 1.00 93.31 106 LEU A O 1
ATOM 843 N N . LEU A 1 107 ? -1.360 -3.019 -10.753 1.00 92.69 107 LEU A N 1
ATOM 844 C CA . LEU A 1 107 ? -1.740 -4.188 -11.550 1.00 92.69 107 LEU A CA 1
ATOM 845 C C . LEU A 1 107 ? -1.366 -4.064 -13.035 1.00 92.69 107 LEU A C 1
ATOM 847 O O . LEU A 1 107 ? -0.984 -5.054 -13.656 1.00 92.69 107 LEU A O 1
ATOM 851 N N . ARG A 1 108 ? -1.458 -2.854 -13.600 1.00 93.19 108 ARG A N 1
ATOM 852 C CA . ARG A 1 108 ? -1.103 -2.560 -14.999 1.00 93.19 108 ARG A CA 1
ATOM 853 C C . ARG A 1 108 ? 0.393 -2.313 -15.208 1.00 93.19 108 ARG A C 1
ATOM 855 O O . ARG A 1 108 ? 0.828 -2.218 -16.354 1.00 93.19 108 ARG A O 1
ATOM 862 N N . ARG A 1 109 ? 1.183 -2.194 -14.137 1.00 89.94 109 ARG A N 1
ATOM 863 C CA . ARG A 1 109 ? 2.616 -1.898 -14.218 1.00 89.94 109 ARG A CA 1
ATOM 864 C C . ARG A 1 109 ? 3.383 -3.073 -14.821 1.00 89.94 109 ARG A C 1
ATOM 866 O O . ARG A 1 109 ? 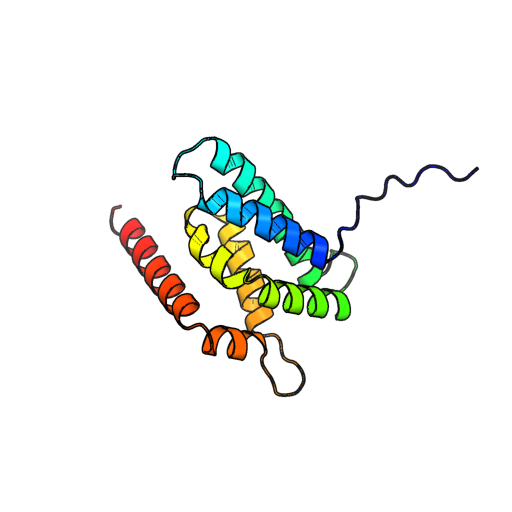3.288 -4.203 -14.341 1.00 89.94 109 ARG A O 1
ATOM 873 N N . GLN A 1 110 ? 4.215 -2.769 -15.813 1.00 90.38 110 GLN A N 1
ATOM 874 C CA . GLN A 1 110 ? 5.106 -3.725 -16.466 1.00 90.38 110 GLN A CA 1
ATOM 875 C C . GLN A 1 110 ? 6.577 -3.380 -16.222 1.00 90.38 110 GLN A C 1
ATOM 877 O O . GLN A 1 110 ? 6.951 -2.212 -16.123 1.00 90.38 110 GLN A O 1
ATOM 882 N N . ILE A 1 111 ? 7.414 -4.413 -16.123 1.00 88.62 111 ILE A N 1
ATOM 883 C CA . ILE A 1 111 ? 8.875 -4.303 -16.163 1.00 88.62 111 ILE A CA 1
ATOM 884 C C . ILE A 1 111 ? 9.354 -5.238 -17.273 1.00 88.62 111 ILE A C 1
ATOM 886 O O . ILE A 1 111 ? 9.356 -6.461 -17.108 1.00 88.62 111 ILE A O 1
ATOM 890 N N . GLY A 1 112 ? 9.717 -4.666 -18.423 1.00 90.56 112 GLY A N 1
ATOM 891 C CA . GLY A 1 112 ? 9.927 -5.445 -19.642 1.00 90.56 112 GLY A CA 1
ATOM 892 C C . GLY A 1 112 ? 8.640 -6.178 -20.029 1.00 90.56 112 GLY A C 1
ATOM 893 O O . GLY A 1 112 ? 7.593 -5.557 -20.172 1.00 90.56 112 GLY A O 1
ATOM 894 N N . THR A 1 113 ? 8.704 -7.503 -20.149 1.00 92.31 113 THR A N 1
ATOM 895 C CA . THR A 1 113 ? 7.547 -8.361 -20.467 1.00 92.31 113 THR A CA 1
ATOM 896 C C . THR A 1 113 ? 6.811 -8.893 -19.236 1.00 92.31 113 THR A C 1
ATOM 898 O O . THR A 1 113 ? 5.830 -9.622 -19.373 1.00 92.31 113 THR A O 1
ATOM 901 N N . ARG A 1 114 ? 7.279 -8.565 -18.025 1.00 93.19 114 ARG A N 1
ATOM 902 C CA . ARG A 1 114 ? 6.716 -9.075 -16.770 1.00 93.19 114 ARG A CA 1
ATOM 903 C C . ARG A 1 114 ? 5.720 -8.093 -16.174 1.00 93.19 114 ARG A C 1
ATOM 905 O O . ARG A 1 114 ? 5.917 -6.882 -16.258 1.00 93.19 114 ARG A O 1
ATOM 912 N N . SER A 1 115 ? 4.721 -8.628 -15.476 1.00 94.00 115 SER A N 1
ATOM 913 C CA . SER A 1 115 ? 3.737 -7.862 -14.702 1.00 94.00 115 SER A CA 1
ATOM 914 C C . SER A 1 115 ? 3.871 -8.212 -13.214 1.00 94.00 115 SER A C 1
ATOM 916 O O . SER A 1 115 ? 3.191 -9.128 -12.743 1.00 94.00 115 SER A O 1
ATOM 918 N N . PRO A 1 116 ? 4.739 -7.519 -12.446 1.00 93.19 116 PRO A N 1
ATOM 919 C CA . PRO A 1 116 ? 5.099 -7.926 -11.084 1.00 93.19 116 PRO A CA 1
ATOM 920 C C . PRO A 1 116 ? 3.906 -8.067 -10.137 1.00 93.19 116 PRO A C 1
ATOM 922 O O . PRO A 1 116 ? 3.856 -8.994 -9.335 1.00 93.19 116 PRO A O 1
ATOM 925 N N . THR A 1 117 ? 2.914 -7.179 -10.234 1.00 93.31 117 THR A N 1
ATOM 926 C CA . THR A 1 117 ? 1.715 -7.256 -9.388 1.00 93.31 117 THR A CA 1
ATOM 927 C C . THR A 1 117 ? 0.842 -8.452 -9.746 1.00 93.31 117 THR A C 1
ATOM 929 O O . THR A 1 117 ? 0.288 -9.081 -8.852 1.00 93.31 117 THR A O 1
ATOM 932 N N . VAL A 1 118 ? 0.737 -8.805 -11.032 1.00 92.75 118 VAL A N 1
ATOM 933 C CA . VAL A 1 118 ? -0.011 -9.995 -11.470 1.00 92.75 118 VAL A CA 1
ATOM 934 C C . VAL A 1 118 ? 0.645 -11.254 -10.909 1.00 92.75 118 VAL A C 1
ATOM 936 O O . VAL A 1 118 ? -0.039 -12.089 -10.326 1.00 92.75 118 VAL A O 1
ATOM 939 N N . GLU A 1 119 ? 1.971 -11.358 -10.997 1.00 93.38 119 GLU A N 1
ATOM 940 C CA . GLU A 1 119 ? 2.737 -12.461 -10.401 1.00 93.38 119 GLU A CA 1
ATOM 941 C C . GLU A 1 119 ? 2.578 -12.506 -8.866 1.00 93.38 119 GLU A C 1
ATOM 943 O O . GLU A 1 119 ? 2.389 -13.569 -8.267 1.00 93.38 119 GLU A O 1
ATOM 948 N N . TYR A 1 120 ? 2.588 -11.339 -8.213 1.00 92.50 120 TYR A N 1
ATOM 949 C CA . TYR A 1 120 ? 2.381 -11.213 -6.770 1.00 92.50 120 TYR A CA 1
ATOM 950 C C . TYR A 1 120 ? 0.987 -11.684 -6.329 1.00 92.50 120 TYR A C 1
ATOM 952 O O . TYR A 1 120 ? 0.867 -12.378 -5.316 1.00 92.50 120 TYR A O 1
ATOM 960 N N . VAL A 1 121 ? -0.058 -11.330 -7.085 1.00 90.75 121 VAL A N 1
ATOM 961 C CA . VAL A 1 121 ? -1.442 -11.761 -6.831 1.00 90.75 121 VAL A CA 1
ATOM 962 C C . VAL A 1 121 ? -1.618 -13.245 -7.142 1.00 90.75 121 VAL A C 1
ATOM 964 O O . VAL A 1 121 ? -2.269 -13.950 -6.375 1.00 90.75 121 VAL A O 1
ATOM 967 N N . HIS A 1 122 ? -0.993 -13.750 -8.208 1.00 89.44 122 HIS A N 1
ATOM 968 C CA . HIS A 1 122 ? -1.052 -15.165 -8.577 1.00 89.44 122 HIS A CA 1
ATOM 969 C C . HIS A 1 122 ? -0.514 -16.080 -7.466 1.00 89.44 122 HIS A C 1
ATOM 971 O O . HIS A 1 122 ? -1.089 -17.126 -7.184 1.00 89.44 122 HIS A O 1
ATOM 977 N N . THR A 1 123 ? 0.537 -15.647 -6.768 1.00 89.75 123 THR A N 1
ATOM 978 C CA . THR A 1 123 ? 1.099 -16.374 -5.615 1.00 89.75 123 THR A CA 1
ATOM 979 C C . THR A 1 123 ? 0.291 -16.199 -4.316 1.00 89.75 123 THR A C 1
ATOM 981 O O . THR A 1 123 ? 0.642 -16.791 -3.296 1.00 89.75 123 THR A O 1
ATOM 984 N N . ARG A 1 124 ? -0.790 -15.398 -4.322 1.00 86.06 124 ARG A N 1
ATOM 985 C CA . ARG A 1 124 ? -1.637 -15.067 -3.156 1.00 86.06 124 ARG A CA 1
ATOM 986 C C . ARG A 1 124 ? -3.132 -15.035 -3.529 1.00 86.06 124 ARG A C 1
ATOM 988 O O . ARG A 1 124 ? -3.754 -13.970 -3.482 1.00 86.06 124 ARG A O 1
ATOM 995 N N . PRO A 1 125 ? -3.753 -16.188 -3.837 1.00 83.56 125 PRO A N 1
ATOM 996 C CA . PRO A 1 125 ? -5.149 -16.259 -4.291 1.00 83.56 125 PRO A CA 1
ATOM 997 C C . PRO A 1 125 ? -6.161 -15.677 -3.290 1.00 83.56 125 PRO A C 1
ATOM 999 O O . PRO A 1 125 ? -7.202 -15.165 -3.697 1.00 83.56 125 PRO A O 1
ATOM 1002 N N . GLN A 1 126 ? -5.814 -15.647 -1.999 1.00 83.75 126 GLN A N 1
ATOM 1003 C CA . GLN A 1 126 ? -6.613 -15.030 -0.933 1.00 83.75 126 GLN A CA 1
ATOM 1004 C C . GLN A 1 126 ? -6.988 -13.567 -1.225 1.00 83.75 126 GLN A C 1
ATOM 1006 O O . GLN A 1 126 ? -8.041 -13.103 -0.795 1.00 83.75 126 GLN A O 1
ATOM 1011 N N . ILE A 1 127 ? -6.153 -12.844 -1.981 1.00 85.06 127 ILE A N 1
ATOM 1012 C CA . ILE A 1 127 ? -6.430 -11.474 -2.436 1.00 85.06 127 ILE A CA 1
ATOM 1013 C C . ILE A 1 127 ? -7.698 -11.447 -3.299 1.00 85.06 127 ILE A C 1
ATOM 1015 O O . ILE A 1 127 ? -8.593 -10.636 -3.067 1.00 85.06 127 ILE A O 1
ATOM 1019 N N . LEU A 1 128 ? -7.787 -12.349 -4.281 1.00 84.75 128 LEU A N 1
ATOM 1020 C CA . LEU A 1 128 ? -8.932 -12.437 -5.188 1.00 84.75 128 LEU A CA 1
ATOM 1021 C C . LEU A 1 128 ? -10.177 -12.934 -4.453 1.00 84.75 128 LEU A C 1
ATOM 1023 O O . LEU A 1 128 ? -11.258 -12.385 -4.644 1.00 84.75 128 LEU A O 1
ATOM 1027 N N . GLU A 1 129 ? -10.028 -13.916 -3.563 1.00 84.44 129 GLU A N 1
ATOM 1028 C CA . GLU A 1 129 ? -11.139 -14.397 -2.736 1.00 84.44 129 GLU A CA 1
ATOM 1029 C C . GLU A 1 129 ? -11.726 -13.288 -1.855 1.00 84.44 129 GLU A C 1
ATOM 1031 O O . GLU A 1 129 ? -12.948 -13.158 -1.758 1.00 84.44 129 GLU A O 1
ATOM 1036 N N . ALA A 1 130 ? -10.874 -12.474 -1.227 1.00 83.75 130 ALA A N 1
ATOM 1037 C CA . ALA A 1 130 ? -11.306 -11.353 -0.399 1.00 83.75 130 ALA A CA 1
ATOM 1038 C C . ALA A 1 130 ? -12.028 -10.279 -1.228 1.00 83.75 130 ALA A C 1
ATOM 1040 O O . ALA A 1 130 ? -13.084 -9.800 -0.812 1.00 83.75 130 ALA A O 1
ATOM 1041 N N . LEU A 1 131 ? -11.522 -9.955 -2.425 1.00 82.31 131 LEU A N 1
ATOM 1042 C CA . LEU A 1 131 ? -12.182 -9.027 -3.351 1.00 82.31 131 LEU A CA 1
ATOM 1043 C C . LEU A 1 131 ? -13.569 -9.532 -3.776 1.00 82.31 131 LEU A C 1
ATOM 1045 O O . LEU A 1 131 ? -14.539 -8.778 -3.716 1.00 82.31 131 LEU A O 1
ATOM 1049 N N . VAL A 1 132 ? -13.691 -10.811 -4.147 1.00 82.44 132 VAL A N 1
ATOM 1050 C CA . VAL A 1 132 ? -14.974 -11.416 -4.551 1.00 82.44 132 VAL A CA 1
ATOM 1051 C C . VAL A 1 132 ? -15.976 -11.426 -3.392 1.00 82.44 132 VAL A C 1
ATOM 1053 O O . VAL A 1 132 ? -17.135 -11.051 -3.576 1.00 82.44 132 VAL A O 1
ATOM 1056 N N . LYS A 1 133 ? -15.540 -11.796 -2.180 1.00 78.94 133 LYS A N 1
ATOM 1057 C CA . LYS A 1 133 ? -16.390 -11.766 -0.975 1.00 78.94 133 LYS A CA 1
ATOM 1058 C C . LYS A 1 133 ? -16.852 -10.345 -0.627 1.00 78.94 133 LYS A C 1
ATOM 1060 O O . LYS A 1 133 ? -18.011 -10.154 -0.251 1.00 78.94 133 LYS A O 1
ATOM 1065 N N . GLY A 1 134 ? -15.969 -9.355 -0.773 1.00 70.62 134 GLY A N 1
ATOM 1066 C CA . GLY A 1 134 ? -16.287 -7.942 -0.554 1.00 70.62 134 GLY A CA 1
ATOM 1067 C C . GLY A 1 134 ? -17.348 -7.426 -1.528 1.00 70.62 134 GLY A C 1
ATOM 1068 O O . GLY A 1 134 ? -18.341 -6.849 -1.092 1.00 70.62 134 GLY A O 1
ATOM 1069 N N . LEU A 1 135 ? -17.197 -7.722 -2.825 1.00 59.75 135 LEU A N 1
ATOM 1070 C CA . LEU A 1 135 ? -18.178 -7.359 -3.856 1.00 59.75 135 LEU A CA 1
ATOM 1071 C C . LEU A 1 135 ? -19.556 -7.964 -3.580 1.00 59.75 135 LEU A C 1
ATOM 1073 O O . LEU A 1 135 ? -20.564 -7.269 -3.676 1.00 59.75 135 LEU A O 1
ATOM 1077 N N . ALA A 1 136 ? -19.607 -9.246 -3.209 1.00 60.78 136 ALA A N 1
ATOM 1078 C CA . ALA A 1 136 ? -20.865 -9.895 -2.862 1.00 60.78 136 ALA A CA 1
ATOM 1079 C C . ALA A 1 136 ? -21.554 -9.174 -1.690 1.00 60.78 136 ALA A C 1
ATOM 1081 O O . ALA A 1 136 ? -22.746 -8.892 -1.765 1.00 60.78 136 ALA A O 1
ATOM 1082 N N . SER A 1 137 ? -20.798 -8.814 -0.650 1.00 59.25 137 SER A N 1
ATOM 1083 C CA . SER A 1 137 ? -21.322 -8.145 0.549 1.00 59.25 137 SER A CA 1
ATOM 1084 C C . SER A 1 137 ? -21.913 -6.758 0.256 1.00 59.25 137 SER A C 1
ATOM 1086 O O . SER A 1 137 ? -23.001 -6.456 0.743 1.00 59.25 137 SER A O 1
ATOM 1088 N N . ASP A 1 138 ? -21.257 -5.944 -0.578 1.00 54.03 138 ASP A N 1
ATOM 1089 C CA . ASP A 1 138 ? -21.779 -4.625 -0.971 1.00 54.03 138 ASP A CA 1
ATOM 1090 C C . ASP A 1 138 ? -23.022 -4.747 -1.877 1.00 54.03 138 ASP A C 1
ATOM 1092 O O . ASP A 1 138 ? -23.980 -3.991 -1.720 1.00 54.03 138 ASP A O 1
ATOM 1096 N N . VAL A 1 139 ? -23.080 -5.747 -2.768 1.00 50.69 139 VAL A N 1
ATOM 1097 C CA . VAL A 1 139 ? -24.271 -6.017 -3.600 1.00 50.69 139 VAL A CA 1
ATOM 1098 C C . VAL A 1 139 ? -25.483 -6.425 -2.752 1.00 50.69 139 VAL A C 1
ATOM 1100 O O . VAL A 1 139 ? -26.611 -6.061 -3.088 1.00 50.69 139 VAL A O 1
ATOM 1103 N N . TYR A 1 140 ? -25.282 -7.141 -1.641 1.00 43.31 140 TYR A N 1
ATOM 1104 C CA . TYR A 1 140 ? -26.376 -7.460 -0.717 1.00 43.31 140 TYR A CA 1
ATOM 1105 C C . TYR A 1 140 ? -26.884 -6.234 0.053 1.00 43.31 140 TYR A C 1
ATOM 1107 O O . TYR A 1 140 ? -28.076 -6.173 0.343 1.00 43.31 140 TYR A O 1
ATOM 1115 N N . LEU A 1 141 ? -26.032 -5.240 0.327 1.00 46.56 141 LEU A N 1
ATOM 1116 C CA . LEU A 1 141 ? -26.450 -3.988 0.971 1.00 46.56 141 LEU A CA 1
ATOM 1117 C C . LEU A 1 141 ? -27.308 -3.113 0.0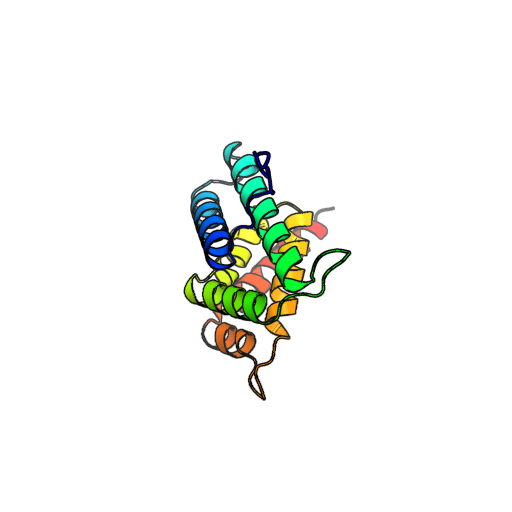45 1.00 46.56 141 LEU A C 1
ATOM 1119 O O . LEU A 1 141 ? -28.251 -2.480 0.509 1.00 46.56 141 LEU A O 1
ATOM 1123 N N . VAL A 1 142 ? -27.045 -3.125 -1.267 1.00 45.88 142 VAL A N 1
ATOM 1124 C CA . VAL A 1 142 ? -27.853 -2.381 -2.257 1.00 45.88 142 VAL A CA 1
ATOM 1125 C C . VAL A 1 142 ? -29.237 -3.012 -2.470 1.00 45.88 142 VAL A C 1
ATOM 1127 O O . VAL A 1 142 ? -30.158 -2.329 -2.894 1.00 45.88 142 VAL A O 1
ATOM 1130 N N . LYS A 1 143 ? -29.416 -4.299 -2.147 1.00 40.91 143 LYS A N 1
ATOM 1131 C CA . LYS A 1 143 ? -30.703 -5.008 -2.283 1.00 40.91 143 LYS A CA 1
ATOM 1132 C C . LYS A 1 143 ? -31.627 -4.909 -1.060 1.00 40.91 143 LYS A C 1
ATOM 1134 O O . LYS A 1 143 ? -32.685 -5.532 -1.073 1.00 40.91 143 LYS A O 1
ATOM 1139 N N . GLN A 1 144 ? -31.234 -4.191 -0.005 1.00 41.56 144 GLN A N 1
ATOM 1140 C CA . GLN A 1 144 ? -32.062 -3.988 1.198 1.00 41.56 144 GLN A CA 1
ATOM 1141 C C . GLN A 1 144 ? -32.707 -2.595 1.298 1.00 41.56 144 GLN A C 1
ATOM 1143 O O . GLN A 1 144 ? -33.270 -2.256 2.338 1.00 41.56 144 GLN A O 1
ATOM 1148 N N . TYR A 1 145 ? -32.674 -1.825 0.214 1.00 39.22 145 TYR A N 1
ATOM 1149 C CA . TYR A 1 145 ? -33.451 -0.600 0.018 1.00 39.22 145 TYR A CA 1
ATOM 1150 C C . TYR A 1 145 ? -34.295 -0.733 -1.251 1.00 39.22 145 TYR A C 1
ATOM 1152 O O . TYR A 1 145 ? -35.327 -0.033 -1.327 1.00 39.22 145 TYR A O 1
#